Protein AF-A0A521SR29-F1 (afdb_monomer_lite)

Sequence (82 aa):
MTHSPGRRSKKIKECVDASQGDRVVVTRRGRPAAVLVGVEGNDWEDLVLQSSPAFWKLIQERRKQPTISLRELKNRLKRRKG

Radius of gyration: 23.0 Å; chains: 1; bounding box: 44×18×75 Å

Structure (mmCIF, N/CA/C/O backbone):
data_AF-A0A521SR29-F1
#
_entry.id   AF-A0A521SR29-F1
#
loop_
_atom_site.group_PDB
_atom_site.id
_atom_site.type_symbol
_atom_site.label_atom_id
_atom_site.label_alt_id
_atom_site.label_comp_id
_atom_site.label_asym_id
_atom_site.label_entity_id
_atom_site.label_seq_id
_atom_site.pdbx_PDB_ins_code
_atom_site.Cartn_x
_atom_site.Cartn_y
_atom_site.Cartn_z
_atom_site.occupancy
_atom_site.B_iso_or_equiv
_atom_site.auth_seq_id
_atom_site.auth_comp_id
_atom_site.auth_asym_id
_atom_site.auth_atom_id
_atom_site.pdbx_PDB_model_num
ATOM 1 N N . MET A 1 1 ? 16.712 10.430 -45.645 1.00 35.22 1 MET A N 1
ATOM 2 C CA . MET A 1 1 ? 16.701 9.689 -44.363 1.00 35.22 1 MET A CA 1
ATOM 3 C C . MET A 1 1 ? 15.628 10.289 -43.464 1.00 35.22 1 MET A C 1
ATOM 5 O O . MET A 1 1 ? 15.839 11.338 -42.875 1.00 35.22 1 MET A O 1
ATOM 9 N N . THR A 1 2 ? 14.442 9.690 -43.429 1.00 38.41 2 THR A N 1
ATOM 10 C CA . THR A 1 2 ? 13.290 10.197 -42.669 1.00 38.41 2 THR A CA 1
ATOM 11 C C . THR A 1 2 ? 13.429 9.840 -41.188 1.00 38.41 2 THR A C 1
ATOM 13 O O . THR A 1 2 ? 13.352 8.669 -40.816 1.00 38.41 2 THR A O 1
ATOM 16 N N . HIS A 1 3 ? 13.631 10.837 -40.327 1.00 42.91 3 HIS A N 1
ATOM 17 C CA . HIS A 1 3 ? 13.480 10.669 -38.881 1.00 42.91 3 HIS A CA 1
ATOM 18 C C . HIS A 1 3 ? 12.001 10.413 -38.555 1.00 42.91 3 HIS A C 1
ATOM 20 O O . HIS A 1 3 ? 11.162 11.284 -38.748 1.00 42.91 3 HIS A O 1
ATOM 26 N N . SER A 1 4 ? 11.681 9.209 -38.072 1.00 36.50 4 SER A N 1
ATOM 27 C CA . SER A 1 4 ? 10.350 8.857 -37.558 1.00 36.50 4 SER A CA 1
ATOM 28 C C . SER A 1 4 ? 10.285 9.102 -36.043 1.00 36.50 4 SER A C 1
ATOM 30 O O . SER A 1 4 ? 10.936 8.367 -35.290 1.00 36.50 4 SER A O 1
ATOM 32 N N . PRO A 1 5 ? 9.489 10.062 -35.540 1.00 47.66 5 PRO A N 1
ATOM 33 C CA . PRO A 1 5 ? 9.296 10.267 -34.110 1.00 47.66 5 PRO A CA 1
ATOM 34 C C . PRO A 1 5 ? 8.191 9.320 -33.609 1.00 47.66 5 PRO A C 1
ATOM 36 O O . PRO A 1 5 ? 7.076 9.743 -33.343 1.00 47.66 5 PRO A O 1
ATOM 39 N N . GLY A 1 6 ? 8.453 8.007 -33.552 1.00 44.56 6 GLY A N 1
ATOM 40 C CA . GLY A 1 6 ? 7.359 7.020 -33.443 1.00 44.56 6 GLY A CA 1
ATOM 41 C C . GLY A 1 6 ? 7.393 6.009 -32.293 1.00 44.56 6 GLY A C 1
ATOM 42 O O . GLY A 1 6 ? 6.430 5.265 -32.134 1.00 44.56 6 GLY A O 1
ATOM 43 N N . ARG A 1 7 ? 8.473 5.906 -31.502 1.00 45.53 7 ARG A N 1
ATOM 44 C CA . ARG A 1 7 ? 8.678 4.715 -30.639 1.00 45.53 7 ARG A CA 1
ATOM 45 C C . ARG A 1 7 ? 8.612 4.951 -29.125 1.00 45.53 7 ARG A C 1
ATOM 47 O O . ARG A 1 7 ? 8.610 3.982 -28.373 1.00 45.53 7 ARG A O 1
ATOM 54 N N . ARG A 1 8 ? 8.563 6.2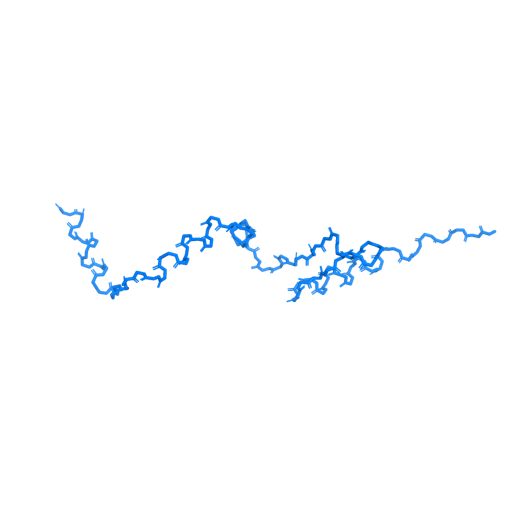05 -28.658 1.00 48.22 8 ARG A N 1
ATOM 55 C CA . ARG A 1 8 ? 8.670 6.523 -27.219 1.00 48.22 8 ARG A CA 1
ATOM 56 C C . ARG A 1 8 ? 7.318 6.643 -26.503 1.00 48.22 8 ARG A C 1
ATOM 58 O O . ARG A 1 8 ? 7.227 6.209 -25.363 1.00 48.22 8 ARG A O 1
ATOM 65 N N . SER A 1 9 ? 6.274 7.163 -27.158 1.00 50.97 9 SER A N 1
ATOM 66 C CA . SER A 1 9 ? 4.968 7.375 -26.506 1.00 50.97 9 SER A CA 1
ATOM 67 C C . SER A 1 9 ? 4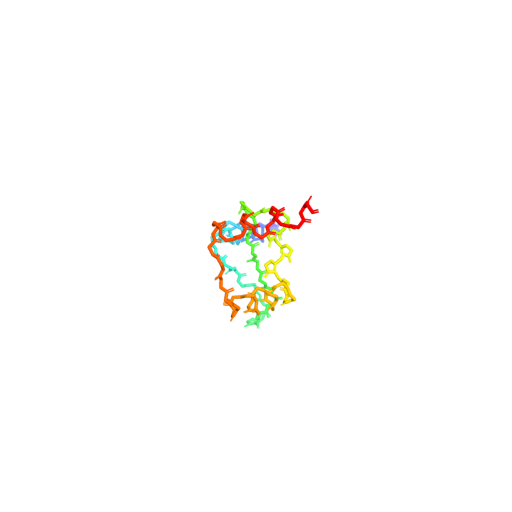.161 6.086 -26.312 1.00 50.97 9 SER A C 1
ATOM 69 O O . SER A 1 9 ? 3.516 5.942 -25.279 1.00 50.97 9 SER A O 1
ATOM 71 N N . LYS A 1 10 ? 4.248 5.118 -27.242 1.00 52.47 10 LYS A N 1
ATOM 72 C CA . LYS A 1 10 ? 3.485 3.852 -27.167 1.00 52.47 10 LYS A CA 1
ATOM 73 C C . LYS A 1 10 ? 3.768 3.053 -25.887 1.00 52.47 10 LYS A C 1
ATOM 75 O O . LYS A 1 10 ? 2.841 2.551 -25.271 1.00 52.47 10 LYS A O 1
ATOM 80 N N . LYS A 1 11 ? 5.026 3.034 -25.433 1.00 78.19 11 LYS A N 1
ATOM 81 C CA . LYS A 1 11 ? 5.427 2.309 -24.216 1.00 78.19 11 LYS A CA 1
ATOM 82 C C . LYS A 1 11 ? 4.993 2.993 -22.918 1.00 78.19 11 LYS A C 1
ATOM 84 O O . LYS A 1 11 ? 4.844 2.321 -21.910 1.00 78.19 11 LYS A O 1
ATOM 89 N N . ILE A 1 12 ? 4.791 4.315 -22.926 1.00 86.00 12 ILE A N 1
ATOM 90 C CA . ILE A 1 12 ? 4.365 5.040 -21.718 1.00 86.00 12 ILE A CA 1
ATOM 91 C C . ILE A 1 12 ? 2.927 4.667 -21.367 1.00 86.00 12 ILE A C 1
ATOM 93 O O . ILE A 1 12 ? 2.656 4.394 -20.204 1.00 86.00 12 ILE A O 1
ATOM 97 N N . LYS A 1 13 ? 2.032 4.599 -22.362 1.00 90.44 13 LYS A N 1
ATOM 98 C CA . LYS A 1 13 ? 0.641 4.188 -22.139 1.00 90.44 13 LYS A CA 1
ATOM 99 C C . LYS A 1 13 ? 0.565 2.785 -21.537 1.00 90.44 13 LYS A C 1
ATOM 101 O O . LYS A 1 13 ? -0.091 2.608 -20.526 1.00 90.44 13 LYS A O 1
ATOM 106 N N . GLU A 1 14 ? 1.297 1.826 -22.099 1.00 91.62 14 GLU A N 1
ATOM 107 C CA . GLU A 1 14 ? 1.354 0.453 -21.575 1.00 91.62 14 GLU A CA 1
ATOM 108 C C . GLU A 1 14 ? 1.852 0.411 -20.123 1.00 91.62 14 GLU A C 1
ATOM 110 O O . GLU A 1 14 ? 1.291 -0.309 -19.303 1.00 91.62 14 GLU A O 1
ATOM 115 N N . CYS A 1 15 ? 2.864 1.214 -19.773 1.00 92.06 15 CYS A N 1
ATOM 116 C CA . CYS A 1 15 ? 3.317 1.327 -18.387 1.00 92.06 15 CYS A CA 1
ATOM 117 C C . CYS A 1 15 ? 2.253 1.942 -17.469 1.00 92.06 15 CYS A C 1
ATOM 119 O O . CYS A 1 15 ? 2.113 1.484 -16.340 1.00 92.06 15 CYS A O 1
ATOM 121 N N . VAL A 1 16 ? 1.518 2.960 -17.930 1.00 94.44 16 VAL A N 1
ATOM 122 C CA . VAL A 1 16 ? 0.437 3.591 -17.156 1.00 94.44 16 VAL A CA 1
ATOM 123 C C . VAL A 1 16 ? -0.723 2.621 -16.948 1.00 94.44 16 VAL A C 1
ATOM 125 O O . VAL A 1 16 ? -1.180 2.488 -15.814 1.00 94.44 16 VAL A O 1
ATOM 128 N N . ASP A 1 17 ? -1.145 1.912 -17.994 1.00 95.00 17 ASP A N 1
ATOM 129 C CA . ASP A 1 17 ? -2.227 0.926 -17.931 1.00 95.00 17 ASP A CA 1
ATOM 130 C C . ASP A 1 17 ? -1.840 -0.231 -16.992 1.00 95.00 17 ASP A C 1
ATOM 132 O O . ASP A 1 17 ? -2.590 -0.571 -16.082 1.00 95.00 17 ASP A O 1
ATOM 136 N N . ALA A 1 18 ? -0.624 -0.776 -17.135 1.00 93.50 18 ALA A N 1
ATOM 137 C CA . ALA A 1 18 ? -0.113 -1.806 -16.229 1.00 93.50 18 ALA A CA 1
ATOM 138 C C . ALA A 1 18 ? -0.014 -1.304 -14.779 1.00 93.50 18 ALA A C 1
ATOM 140 O O . ALA A 1 18 ? -0.279 -2.062 -13.846 1.00 93.50 18 ALA A O 1
ATOM 141 N N . SER A 1 19 ? 0.325 -0.021 -14.588 1.00 94.69 19 SER A N 1
ATOM 142 C CA . SER A 1 19 ? 0.481 0.547 -13.250 1.00 94.69 19 SER A CA 1
ATOM 143 C C . SER A 1 19 ? -0.813 0.624 -12.439 1.00 94.69 19 SER A C 1
ATOM 145 O O . SER A 1 19 ? -0.739 0.692 -11.214 1.00 94.69 19 SER A O 1
ATOM 147 N N . GLN A 1 20 ? -1.983 0.605 -13.099 1.00 95.19 20 GLN A N 1
ATOM 148 C CA . GLN A 1 20 ? -3.282 0.603 -12.410 1.00 95.19 20 GLN A CA 1
ATOM 149 C C . GLN A 1 20 ? -3.539 -0.706 -11.654 1.00 95.19 20 GLN A C 1
ATOM 151 O O . GLN A 1 20 ? -4.230 -0.687 -10.641 1.00 95.19 20 GLN A O 1
ATOM 156 N N . GLY A 1 21 ? -2.971 -1.828 -12.114 1.00 93.12 21 GLY A N 1
ATOM 157 C CA . GLY A 1 21 ? -3.059 -3.119 -11.424 1.00 93.12 21 GLY A CA 1
ATOM 158 C C . GLY A 1 21 ? -1.896 -3.375 -10.464 1.00 93.12 21 GLY A C 1
ATOM 159 O O . GLY A 1 21 ? -2.119 -3.783 -9.328 1.00 93.12 21 GLY A O 1
ATOM 160 N N . ASP A 1 22 ? -0.662 -3.107 -10.907 1.00 90.31 22 ASP A N 1
ATOM 161 C CA . ASP A 1 22 ? 0.565 -3.441 -10.174 1.00 90.31 22 ASP A CA 1
ATOM 162 C C . ASP A 1 22 ? 1.599 -2.311 -10.202 1.00 90.31 22 ASP A C 1
ATOM 164 O O . ASP A 1 22 ? 1.629 -1.477 -11.096 1.00 90.31 22 ASP A O 1
ATOM 168 N N . ARG A 1 23 ? 2.547 -2.299 -9.258 1.00 90.62 23 ARG A N 1
ATOM 169 C CA . ARG A 1 23 ? 3.656 -1.327 -9.295 1.00 90.62 23 ARG A CA 1
ATOM 170 C C . ARG A 1 23 ? 4.609 -1.622 -10.454 1.00 90.62 23 ARG A C 1
ATOM 172 O O . ARG A 1 23 ? 5.168 -2.713 -10.540 1.00 90.62 23 ARG A O 1
ATOM 179 N N . VAL A 1 24 ? 4.906 -0.611 -11.271 1.00 94.31 24 VAL A N 1
ATOM 180 C CA . VAL A 1 24 ? 5.867 -0.724 -12.381 1.00 94.31 24 VAL A CA 1
ATOM 181 C C . VAL A 1 24 ? 7.186 -0.046 -12.008 1.00 94.31 24 VAL A C 1
ATOM 183 O O . VAL A 1 24 ? 7.219 1.145 -11.706 1.00 94.31 24 VAL A O 1
ATOM 186 N N . VAL A 1 25 ? 8.305 -0.776 -12.055 1.00 94.00 25 VAL A N 1
ATOM 187 C CA . VAL A 1 25 ? 9.644 -0.217 -11.788 1.00 94.00 25 VAL A CA 1
ATOM 188 C C . VAL A 1 25 ? 10.271 0.301 -13.080 1.00 94.00 25 VAL A C 1
ATOM 190 O O . VAL A 1 25 ? 10.538 -0.455 -14.013 1.00 94.00 25 VAL A O 1
ATOM 193 N N . VAL A 1 26 ? 10.579 1.596 -13.117 1.00 92.56 26 VAL A N 1
ATOM 194 C CA . VAL A 1 26 ? 11.314 2.223 -14.217 1.00 92.56 26 VAL A CA 1
ATOM 195 C C . VAL A 1 26 ? 12.806 2.133 -13.925 1.00 92.56 26 VAL A C 1
ATOM 197 O O . VAL A 1 26 ? 13.281 2.621 -12.897 1.00 92.56 26 VAL A O 1
ATOM 200 N N . THR A 1 27 ? 13.565 1.534 -14.843 1.00 92.56 27 THR A N 1
ATOM 201 C CA . THR A 1 27 ? 15.024 1.409 -14.726 1.00 92.56 27 THR A CA 1
ATOM 202 C C . THR A 1 27 ? 15.755 2.375 -15.660 1.00 92.56 27 THR A C 1
ATOM 204 O O . THR A 1 27 ? 15.298 2.687 -16.760 1.00 92.56 27 THR A O 1
ATOM 207 N N . ARG A 1 28 ? 16.936 2.841 -15.243 1.00 91.94 28 ARG A N 1
ATOM 208 C CA . ARG A 1 28 ? 17.874 3.619 -16.059 1.00 91.94 28 ARG A CA 1
ATOM 209 C C . ARG A 1 28 ? 19.243 2.951 -15.987 1.00 91.94 28 ARG A C 1
ATOM 211 O O . ARG A 1 28 ? 19.823 2.845 -14.913 1.00 91.94 28 ARG A O 1
ATOM 218 N N . ARG A 1 29 ? 19.762 2.497 -17.137 1.00 93.12 29 ARG A N 1
ATOM 219 C CA . ARG A 1 29 ? 21.029 1.734 -17.230 1.00 93.12 29 ARG A CA 1
ATOM 220 C C . ARG A 1 29 ? 21.043 0.500 -16.307 1.00 93.12 29 ARG A C 1
ATOM 222 O O . ARG A 1 29 ? 22.011 0.266 -15.594 1.00 93.12 29 ARG A O 1
ATOM 229 N N . GLY A 1 30 ? 19.933 -0.242 -16.280 1.00 92.69 30 GLY A N 1
ATOM 230 C CA . GLY A 1 30 ? 19.783 -1.459 -15.472 1.00 92.69 30 GLY A CA 1
ATOM 231 C C . GLY A 1 30 ? 19.575 -1.230 -13.971 1.00 92.69 30 GLY A C 1
ATOM 232 O O . GLY A 1 30 ? 19.456 -2.198 -13.230 1.00 92.69 30 GLY A O 1
ATOM 233 N N . ARG A 1 31 ? 19.509 0.026 -13.504 1.00 94.38 31 ARG A N 1
ATOM 234 C CA . ARG A 1 31 ? 19.276 0.364 -12.091 1.00 94.38 31 ARG A CA 1
ATOM 235 C C . ARG A 1 31 ? 17.878 0.958 -11.892 1.00 94.38 31 ARG A C 1
ATOM 237 O O . ARG A 1 31 ? 17.481 1.773 -12.727 1.00 94.38 31 ARG A O 1
ATOM 244 N N . PRO A 1 32 ? 17.135 0.600 -10.828 1.00 95.56 32 PRO A N 1
ATOM 245 C CA . PRO A 1 32 ? 15.866 1.247 -10.498 1.00 95.56 32 PRO A CA 1
ATOM 246 C C . PRO A 1 32 ? 16.037 2.761 -10.357 1.00 95.56 32 PRO A C 1
ATOM 248 O O . PRO A 1 32 ? 16.977 3.226 -9.716 1.00 95.56 32 PRO A O 1
ATOM 251 N N . ALA A 1 33 ? 15.147 3.520 -10.986 1.00 95.38 33 ALA A N 1
ATOM 252 C CA . ALA A 1 33 ? 15.194 4.980 -11.017 1.00 95.38 33 ALA A CA 1
ATOM 253 C C . ALA A 1 33 ? 13.877 5.619 -10.560 1.00 95.38 33 ALA A C 1
ATOM 255 O O . ALA A 1 33 ? 13.900 6.717 -10.014 1.00 95.38 33 ALA A O 1
ATOM 256 N N . ALA A 1 34 ? 12.745 4.945 -10.774 1.00 93.75 34 ALA A N 1
ATOM 257 C CA . ALA A 1 34 ? 11.440 5.367 -10.280 1.00 93.75 34 ALA A CA 1
ATOM 258 C C . ALA A 1 34 ? 10.493 4.165 -10.153 1.00 93.75 34 ALA A C 1
ATOM 260 O O . ALA A 1 34 ? 10.742 3.102 -10.726 1.00 93.75 34 ALA A O 1
ATOM 261 N N . VAL A 1 35 ? 9.390 4.359 -9.435 1.00 92.44 35 VAL A N 1
ATOM 262 C CA . VAL A 1 35 ? 8.243 3.447 -9.418 1.00 92.44 35 VAL A CA 1
ATOM 263 C C . VAL A 1 35 ? 7.031 4.225 -9.908 1.00 92.44 35 VAL A C 1
ATOM 265 O O . VAL A 1 35 ? 6.783 5.332 -9.435 1.00 92.44 35 VAL A O 1
ATOM 268 N N . LEU A 1 36 ? 6.302 3.655 -10.860 1.00 92.94 36 LEU A N 1
ATOM 269 C CA . LEU A 1 36 ? 5.009 4.150 -11.300 1.00 92.94 36 LEU A CA 1
ATOM 270 C C . LEU A 1 36 ? 3.922 3.377 -10.552 1.00 92.94 36 LEU A C 1
ATOM 272 O O . LEU A 1 36 ? 3.919 2.143 -10.540 1.00 92.94 36 LEU A O 1
ATOM 276 N N . VAL A 1 37 ? 3.035 4.126 -9.908 1.00 91.00 37 VAL A N 1
ATOM 277 C CA . VAL A 1 37 ? 1.893 3.613 -9.154 1.00 91.00 37 VAL A CA 1
ATOM 278 C C . VAL A 1 37 ? 0.652 4.183 -9.819 1.00 91.00 37 VAL A C 1
ATOM 280 O O . VAL A 1 37 ? 0.554 5.400 -9.984 1.00 91.00 37 VAL A O 1
ATOM 283 N N . GLY A 1 38 ? 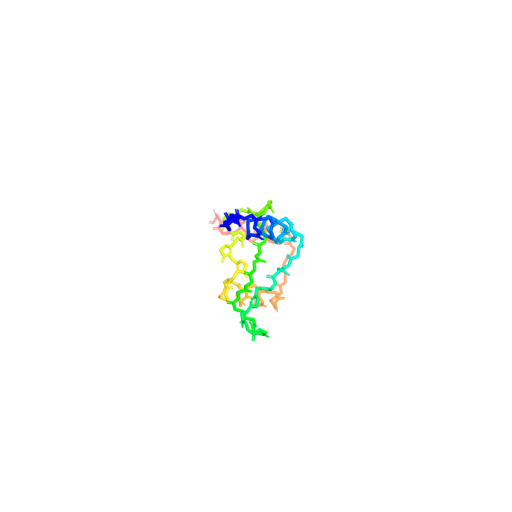-0.249 3.309 -10.254 1.00 92.25 38 GLY A N 1
ATOM 284 C CA . GLY A 1 38 ? -1.553 3.721 -10.736 1.00 92.25 38 GLY A CA 1
ATOM 285 C C . GLY A 1 38 ? -2.410 4.239 -9.592 1.00 92.25 38 GLY A C 1
ATOM 286 O O . GLY A 1 38 ? -2.249 3.840 -8.441 1.00 92.25 38 GLY A O 1
ATOM 287 N N . VAL A 1 39 ? -3.283 5.181 -9.920 1.00 92.31 39 VAL A N 1
ATOM 288 C CA . VAL A 1 39 ? -4.077 5.943 -8.947 1.00 92.31 39 VAL A CA 1
ATOM 289 C C . VAL A 1 39 ? -5.571 5.843 -9.234 1.00 92.31 39 VAL A C 1
ATOM 291 O O . VAL A 1 39 ? -6.375 6.490 -8.572 1.00 92.31 39 VAL A O 1
ATOM 294 N N . GLU A 1 40 ? -5.962 5.046 -10.229 1.00 93.94 40 GLU A N 1
ATOM 295 C CA . GLU A 1 40 ? -7.364 4.798 -10.535 1.00 93.94 40 GLU A CA 1
ATOM 296 C C . GLU A 1 40 ? -8.085 4.228 -9.306 1.00 93.94 40 GLU A C 1
ATOM 298 O O . GLU A 1 40 ? -7.567 3.366 -8.596 1.00 93.94 40 GLU A O 1
ATOM 303 N N . GLY A 1 41 ? -9.260 4.782 -9.002 1.00 91.81 41 GLY A N 1
ATOM 304 C CA . GLY A 1 41 ? -10.050 4.410 -7.826 1.00 91.81 41 GLY A CA 1
ATOM 305 C C . GLY A 1 41 ? -9.508 4.889 -6.473 1.00 91.81 41 GLY A C 1
ATOM 306 O O . GLY A 1 41 ? -10.180 4.653 -5.475 1.00 91.81 41 GLY A O 1
ATOM 307 N N . ASN A 1 42 ? -8.353 5.562 -6.423 1.00 89.50 42 ASN A N 1
ATOM 308 C CA . ASN A 1 42 ? -7.802 6.139 -5.193 1.00 89.50 42 ASN A CA 1
ATOM 309 C C . ASN A 1 42 ? -8.232 7.603 -5.078 1.00 89.50 42 ASN A C 1
ATOM 311 O O . ASN A 1 42 ? -8.234 8.337 -6.072 1.00 89.50 42 ASN A O 1
ATOM 315 N N . ASP A 1 43 ? -8.551 8.047 -3.866 1.00 91.00 43 ASP A N 1
ATOM 316 C CA . ASP A 1 43 ? -8.722 9.470 -3.591 1.00 91.00 43 ASP A CA 1
ATOM 317 C C . ASP A 1 43 ? -7.404 10.129 -3.138 1.00 91.00 43 ASP A C 1
ATOM 319 O O . ASP A 1 43 ? -6.344 9.505 -3.036 1.00 91.00 43 ASP A O 1
ATOM 323 N N . TRP A 1 44 ? -7.440 11.442 -2.908 1.00 88.81 44 TRP A N 1
ATOM 324 C CA . TRP A 1 44 ? -6.254 12.183 -2.476 1.00 88.81 44 TRP A CA 1
ATOM 325 C C . TRP A 1 44 ? -5.732 11.748 -1.107 1.00 88.81 44 TRP A C 1
ATOM 327 O O . TRP A 1 44 ? -4.524 11.818 -0.877 1.00 88.81 44 TRP A O 1
ATOM 337 N N . GLU A 1 45 ? -6.617 11.331 -0.202 1.00 90.38 45 GLU A N 1
ATOM 338 C CA . GLU A 1 45 ? -6.223 10.867 1.122 1.00 90.38 45 GLU A CA 1
ATOM 339 C C . GLU A 1 45 ? -5.429 9.565 0.994 1.00 90.38 45 GLU A C 1
ATOM 341 O O . GLU A 1 45 ? -4.318 9.480 1.527 1.00 90.38 45 GLU A O 1
ATOM 346 N N . ASP A 1 46 ? -5.920 8.612 0.198 1.00 88.19 46 ASP A N 1
ATOM 347 C CA . ASP A 1 46 ? -5.230 7.353 -0.084 1.00 88.19 46 ASP A CA 1
ATOM 348 C C . ASP A 1 46 ? -3.816 7.596 -0.626 1.00 88.19 46 ASP A C 1
ATOM 350 O O . ASP A 1 46 ? -2.836 7.072 -0.087 1.00 88.19 46 ASP A O 1
ATOM 354 N N . LEU A 1 47 ? -3.678 8.453 -1.643 1.00 87.06 47 LEU A N 1
ATOM 355 C CA . LEU A 1 47 ? -2.386 8.730 -2.284 1.00 87.06 47 LEU A CA 1
ATOM 356 C C . LEU A 1 47 ? -1.375 9.373 -1.329 1.00 87.06 47 LEU A C 1
ATOM 358 O O . LEU A 1 47 ? -0.189 9.020 -1.320 1.00 87.06 47 LEU A O 1
ATOM 362 N N . VAL A 1 48 ? -1.833 10.319 -0.509 1.00 88.94 48 VAL A N 1
ATOM 363 C CA . VAL A 1 48 ? -0.973 11.018 0.450 1.00 88.94 48 VAL A CA 1
ATOM 364 C C . VAL A 1 48 ? -0.561 10.081 1.584 1.00 88.94 48 VAL A C 1
ATOM 366 O O . VAL A 1 48 ? 0.609 10.047 1.975 1.00 88.94 48 VAL A O 1
ATOM 369 N N . LEU A 1 49 ? -1.494 9.289 2.113 1.00 91.94 49 LEU A N 1
ATOM 370 C CA . LEU A 1 49 ? -1.240 8.441 3.273 1.00 91.94 49 LEU A CA 1
ATOM 371 C C . LEU A 1 49 ? -0.479 7.161 2.923 1.00 91.94 49 LEU A C 1
ATOM 373 O O . LEU A 1 49 ? 0.345 6.716 3.727 1.00 91.94 49 LEU A O 1
ATOM 377 N N . GLN A 1 50 ? -0.666 6.601 1.723 1.00 87.31 50 GLN A N 1
ATOM 378 C CA . GLN A 1 50 ? 0.016 5.379 1.284 1.00 87.31 50 GLN A CA 1
ATOM 379 C C . GLN A 1 50 ? 1.544 5.512 1.347 1.00 87.31 50 GLN A C 1
ATOM 381 O O . GLN A 1 50 ? 2.236 4.547 1.685 1.00 87.31 50 GLN A O 1
ATOM 386 N N . SER A 1 51 ? 2.068 6.707 1.067 1.00 84.19 51 SER A N 1
ATOM 387 C CA . SER A 1 51 ? 3.503 7.004 1.089 1.00 84.19 51 SER A CA 1
ATOM 388 C C . SER A 1 51 ? 4.012 7.561 2.425 1.00 84.19 51 SER A C 1
ATOM 390 O O . SER A 1 51 ? 5.222 7.704 2.591 1.00 84.19 51 SER A O 1
ATOM 392 N N . SER A 1 52 ? 3.130 7.836 3.396 1.00 93.62 52 SER A N 1
ATOM 393 C CA . SER A 1 52 ? 3.465 8.499 4.663 1.00 93.62 52 SER A CA 1
ATOM 394 C C . SER A 1 52 ? 3.987 7.521 5.729 1.00 93.62 52 SER A C 1
ATOM 396 O O . SER A 1 52 ? 3.211 6.745 6.298 1.00 93.62 52 SER A O 1
ATOM 398 N N . PRO A 1 53 ? 5.280 7.575 6.112 1.00 94.75 53 PRO A N 1
ATOM 399 C CA . PRO A 1 53 ? 5.817 6.686 7.144 1.00 94.75 53 PRO A CA 1
ATOM 400 C C . PRO A 1 53 ? 5.215 6.961 8.526 1.00 94.75 53 PRO A C 1
ATOM 402 O O . PRO A 1 53 ? 5.007 6.040 9.316 1.00 94.75 53 PRO A O 1
ATOM 405 N N . ALA A 1 54 ? 4.912 8.230 8.819 1.00 95.81 54 ALA A N 1
ATOM 406 C CA . ALA A 1 54 ? 4.305 8.636 10.083 1.00 95.81 54 ALA A CA 1
ATOM 407 C C . ALA A 1 54 ? 2.892 8.058 10.241 1.00 95.81 54 ALA A C 1
ATOM 409 O O . ALA A 1 54 ? 2.547 7.572 11.320 1.00 95.81 54 ALA A O 1
ATOM 410 N N . PHE A 1 55 ? 2.104 8.044 9.160 1.00 95.69 55 PHE A N 1
ATOM 411 C CA . PHE A 1 55 ? 0.782 7.424 9.155 1.00 95.69 55 PHE A CA 1
ATOM 412 C C . PHE A 1 55 ? 0.874 5.921 9.435 1.00 95.69 55 PHE A C 1
ATOM 414 O O . PHE A 1 55 ? 0.211 5.411 10.339 1.00 95.69 55 PHE A O 1
ATOM 421 N N . TRP A 1 56 ? 1.766 5.212 8.741 1.00 96.25 56 TRP A N 1
ATOM 422 C CA . TRP A 1 56 ? 1.957 3.781 8.972 1.00 96.25 56 TRP A CA 1
ATOM 423 C C . TRP A 1 56 ? 2.450 3.464 10.385 1.00 96.25 56 TRP A C 1
ATOM 425 O O . TRP A 1 56 ? 1.968 2.502 10.988 1.00 96.25 56 TRP A O 1
ATOM 435 N N . LYS A 1 57 ? 3.339 4.289 10.952 1.00 97.06 57 LYS A N 1
ATOM 436 C CA . LYS A 1 57 ? 3.775 4.158 12.348 1.00 97.06 57 LYS A CA 1
ATOM 437 C C . LYS A 1 57 ? 2.593 4.280 13.315 1.00 97.06 57 LYS A C 1
ATOM 439 O O . LYS A 1 57 ? 2.414 3.403 14.159 1.00 97.06 57 LYS A O 1
ATOM 444 N N . LEU A 1 58 ? 1.746 5.298 13.143 1.00 96.56 58 LEU A N 1
ATOM 445 C CA . LEU A 1 58 ? 0.529 5.486 13.941 1.00 96.56 58 LEU A CA 1
ATOM 446 C C . LEU A 1 58 ? -0.387 4.252 13.869 1.00 96.56 58 LEU A C 1
ATOM 448 O O . LEU A 1 58 ? -0.842 3.753 14.900 1.00 96.56 58 LEU A O 1
ATOM 452 N N . ILE A 1 59 ? -0.652 3.739 12.665 1.00 96.19 59 ILE A N 1
ATOM 453 C CA . ILE A 1 59 ? -1.514 2.565 12.464 1.00 96.19 59 ILE A CA 1
ATOM 454 C C . ILE A 1 59 ? -0.923 1.323 13.141 1.00 96.19 59 ILE A C 1
ATOM 456 O O . ILE A 1 59 ? -1.645 0.589 13.820 1.00 96.19 59 ILE A O 1
ATOM 460 N N . GLN A 1 60 ? 0.383 1.090 13.000 1.00 97.00 60 GLN A N 1
ATOM 461 C CA . GLN A 1 60 ? 1.068 -0.035 13.639 1.00 97.00 60 GLN A CA 1
ATOM 462 C C . GLN A 1 60 ? 1.004 0.043 15.166 1.00 97.00 60 GLN A C 1
ATOM 464 O O . GLN A 1 60 ? 0.733 -0.963 15.819 1.00 97.00 60 GLN A O 1
ATOM 469 N N . GLU A 1 61 ? 1.228 1.223 15.741 1.00 97.31 61 GLU A N 1
ATOM 470 C CA . GLU A 1 61 ? 1.135 1.438 17.186 1.00 97.31 61 GLU A CA 1
ATOM 471 C C . GLU A 1 61 ? -0.293 1.218 17.693 1.00 97.31 61 GLU A C 1
ATOM 473 O O . GLU A 1 61 ? -0.490 0.526 18.691 1.00 97.31 61 GLU A O 1
ATOM 478 N N . ARG A 1 62 ? -1.304 1.731 16.978 1.00 96.12 62 ARG A N 1
ATOM 479 C CA . ARG A 1 62 ? -2.720 1.549 17.330 1.00 96.12 62 ARG A CA 1
ATOM 480 C C . ARG A 1 62 ? -3.160 0.088 17.275 1.00 96.12 62 ARG A C 1
ATOM 482 O O . ARG A 1 62 ? -3.871 -0.344 18.175 1.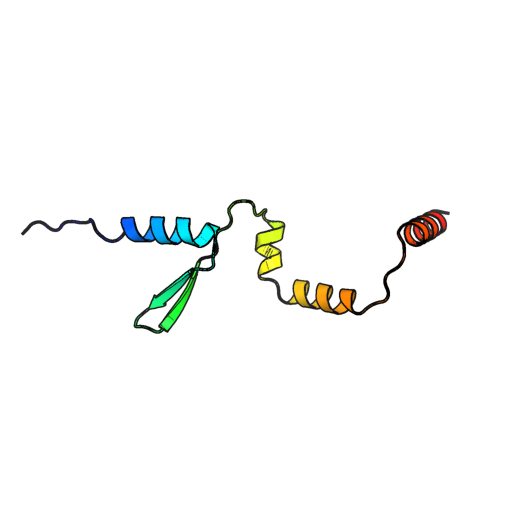00 96.12 62 ARG A O 1
ATOM 489 N N . ARG A 1 63 ? -2.718 -0.683 16.276 1.00 95.62 63 ARG A N 1
ATOM 490 C CA . ARG A 1 63 ? -3.058 -2.115 16.136 1.00 95.62 63 ARG A CA 1
ATOM 491 C C . ARG A 1 63 ? -2.507 -2.993 17.265 1.00 95.62 63 ARG A C 1
ATOM 493 O O . ARG A 1 63 ? -3.009 -4.093 17.457 1.00 95.62 63 ARG A O 1
ATOM 500 N N . LYS A 1 64 ? -1.504 -2.521 18.012 1.00 96.94 64 LYS A N 1
ATOM 501 C CA . LYS A 1 64 ? -0.960 -3.215 19.193 1.00 96.94 64 LYS A CA 1
ATOM 502 C C . LYS A 1 64 ? -1.762 -2.959 20.473 1.00 96.94 64 LYS A C 1
ATOM 504 O O . LYS A 1 64 ? -1.498 -3.597 21.485 1.00 96.94 64 LYS A O 1
ATOM 509 N N . GLN A 1 65 ? -2.693 -2.006 20.459 1.00 95.88 65 GLN A N 1
ATOM 510 C CA . GLN A 1 65 ? -3.479 -1.639 21.634 1.00 95.88 65 GLN A CA 1
ATOM 511 C C . GLN A 1 65 ? -4.752 -2.495 21.742 1.00 95.88 65 GLN A C 1
ATOM 513 O O . GLN A 1 65 ? -5.288 -2.920 20.716 1.00 95.88 65 GLN A O 1
ATOM 518 N N . PRO A 1 66 ? -5.287 -2.714 22.958 1.00 95.19 66 PRO A N 1
ATOM 519 C CA . PRO A 1 66 ? -6.552 -3.418 23.140 1.00 95.19 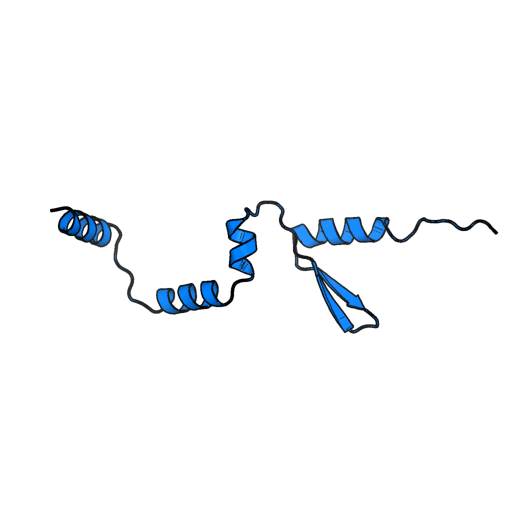66 PRO A CA 1
ATOM 520 C C . PRO A 1 66 ? -7.708 -2.745 22.389 1.00 95.19 66 PRO A C 1
ATOM 522 O O . PRO A 1 66 ? -7.896 -1.527 22.460 1.00 95.19 66 PRO A O 1
ATOM 525 N N . THR A 1 67 ? -8.520 -3.545 21.703 1.00 95.12 67 THR A N 1
ATOM 526 C CA . THR A 1 67 ? -9.746 -3.081 21.046 1.00 95.12 67 THR A CA 1
ATOM 527 C C . THR A 1 67 ? -10.924 -3.106 22.012 1.00 95.12 67 THR A C 1
ATOM 529 O O . THR A 1 67 ? -11.015 -3.993 22.857 1.00 95.12 67 THR A O 1
ATOM 532 N N . ILE A 1 68 ? -11.869 -2.181 21.845 1.00 95.44 68 ILE A N 1
ATOM 533 C CA . ILE A 1 68 ? -13.145 -2.193 22.573 1.00 95.44 68 ILE A CA 1
ATOM 534 C C . ILE A 1 68 ? -14.296 -2.537 21.633 1.00 95.44 68 ILE A C 1
ATOM 536 O O . ILE A 1 68 ? -14.245 -2.247 20.437 1.00 95.44 68 ILE A O 1
ATOM 540 N N . SER A 1 69 ? -15.364 -3.118 22.178 1.00 96.62 69 SER A N 1
ATOM 541 C CA . SER A 1 69 ? -16.580 -3.372 21.399 1.00 96.62 69 SER A CA 1
ATOM 542 C C . SER A 1 69 ? -17.283 -2.066 21.011 1.00 96.62 69 SER A C 1
ATOM 544 O O . SER A 1 69 ? -17.208 -1.059 21.722 1.00 96.62 69 SER A O 1
ATOM 546 N N . LEU A 1 70 ? -18.067 -2.092 19.928 1.00 96.44 70 LEU A N 1
ATOM 547 C CA . LEU A 1 70 ? -18.887 -0.943 19.527 1.00 96.44 70 LEU A CA 1
ATOM 548 C C . LEU A 1 70 ? -19.870 -0.514 20.633 1.00 96.44 70 LEU A C 1
ATOM 550 O O . LEU A 1 70 ? -20.115 0.680 20.817 1.00 96.44 70 LEU A O 1
ATOM 554 N N . ARG A 1 71 ? -20.416 -1.474 21.397 1.00 97.44 71 ARG A N 1
ATOM 555 C CA . ARG A 1 71 ? -21.297 -1.202 22.546 1.00 97.44 71 ARG A CA 1
ATOM 556 C C . ARG A 1 71 ? -20.566 -0.400 23.618 1.00 97.44 71 ARG A C 1
ATOM 558 O O . ARG A 1 71 ? -21.077 0.610 24.097 1.00 97.44 71 ARG A O 1
ATOM 565 N N . GLU A 1 72 ? -19.363 -0.836 23.969 1.00 96.75 72 GLU A N 1
ATOM 566 C CA . GLU A 1 72 ? -18.534 -0.152 24.955 1.00 96.75 72 GLU A CA 1
ATOM 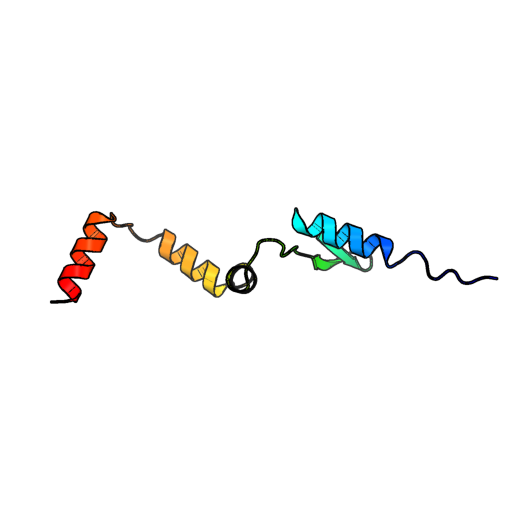567 C C . GLU A 1 72 ? -18.133 1.252 24.485 1.00 96.75 72 GLU A C 1
ATOM 569 O O . GLU A 1 72 ? -18.257 2.209 25.251 1.00 96.75 72 GLU A O 1
ATOM 574 N N . LEU A 1 73 ? -17.741 1.403 23.214 1.00 95.94 73 LEU A N 1
ATOM 575 C CA . LEU A 1 73 ? -17.435 2.705 22.617 1.00 95.94 73 LEU A CA 1
ATOM 576 C C . LEU A 1 73 ? -18.617 3.677 22.751 1.00 95.94 73 LEU A C 1
ATOM 578 O O . LEU A 1 73 ? -18.442 4.794 23.241 1.00 95.94 73 LEU A O 1
ATOM 582 N N . LYS A 1 74 ? -19.829 3.248 22.371 1.00 96.75 74 LYS A N 1
ATOM 583 C CA . LYS A 1 74 ? -21.045 4.072 22.479 1.00 96.75 74 LYS A CA 1
ATOM 584 C C . LYS A 1 74 ? -21.308 4.514 23.921 1.00 96.75 74 LYS A C 1
ATOM 586 O O . LYS A 1 74 ? -21.628 5.680 24.147 1.00 96.75 74 LYS A O 1
ATOM 591 N N . ASN A 1 75 ? -21.126 3.625 24.897 1.00 96.56 75 ASN A N 1
ATOM 592 C CA . ASN A 1 75 ? -21.300 3.958 26.314 1.00 96.56 75 ASN A CA 1
ATOM 593 C C . ASN A 1 75 ? -20.265 4.991 26.794 1.00 96.56 75 ASN A C 1
ATOM 595 O O . ASN A 1 75 ? -20.631 5.963 27.457 1.00 96.56 75 ASN A O 1
ATOM 599 N N . ARG A 1 76 ? -18.989 4.837 26.407 1.00 95.62 76 ARG A N 1
ATOM 600 C CA . ARG A 1 76 ? -17.921 5.800 26.737 1.00 95.62 76 ARG A CA 1
ATOM 601 C C . ARG A 1 76 ? -18.195 7.190 26.152 1.00 95.62 76 ARG A C 1
ATOM 603 O O . ARG A 1 76 ? -17.953 8.184 26.831 1.00 95.62 76 ARG A O 1
ATOM 610 N N . LEU A 1 77 ? -18.703 7.263 24.919 1.00 95.81 77 LEU A N 1
ATOM 611 C CA . LEU A 1 77 ? -19.031 8.532 24.258 1.00 95.81 77 LEU A CA 1
ATOM 612 C C . LEU A 1 77 ? -20.224 9.243 24.906 1.00 95.81 77 LEU A C 1
ATOM 614 O O . LEU A 1 77 ? -20.186 10.462 25.046 1.00 95.81 77 LEU A O 1
ATOM 618 N N . LYS A 1 78 ? -21.250 8.504 25.350 1.00 93.56 78 LYS A N 1
ATOM 619 C CA . LYS A 1 78 ? -22.388 9.079 26.089 1.00 93.56 78 LYS A CA 1
ATOM 620 C C . LYS A 1 78 ? -21.947 9.714 27.409 1.00 93.56 78 LYS A C 1
ATOM 622 O O . LYS A 1 78 ? -22.335 10.838 27.691 1.00 93.56 78 LYS A O 1
ATOM 627 N N . ARG A 1 79 ? -21.071 9.039 28.164 1.00 89.12 79 ARG A N 1
ATOM 628 C CA . ARG A 1 79 ? -20.539 9.537 29.447 1.00 89.12 79 ARG A CA 1
ATOM 629 C C . ARG A 1 79 ? -19.646 10.779 29.313 1.00 89.12 79 ARG A C 1
ATOM 631 O O . ARG A 1 79 ? -19.416 11.454 30.297 1.00 89.12 79 ARG A O 1
ATOM 638 N N . ARG A 1 80 ? -19.101 11.060 28.125 1.00 83.88 80 ARG A N 1
ATOM 639 C CA . ARG A 1 80 ? -18.282 12.259 27.863 1.00 83.88 80 ARG A CA 1
ATOM 640 C C . ARG A 1 80 ? -19.097 13.499 27.488 1.00 83.88 80 ARG A C 1
ATOM 642 O O . ARG A 1 80 ? -18.523 14.577 27.421 1.00 83.88 80 ARG A O 1
ATOM 649 N N . LYS A 1 81 ? -20.379 13.330 27.151 1.00 71.56 81 LYS A N 1
ATOM 650 C CA . LYS A 1 81 ? -21.282 14.415 26.735 1.00 71.56 81 LYS A CA 1
ATOM 651 C C . LYS A 1 81 ? -22.221 14.890 27.852 1.00 71.56 81 LYS A C 1
ATOM 653 O O . LYS A 1 81 ? -22.992 15.809 27.600 1.00 71.56 81 LYS A O 1
ATOM 658 N N . GLY A 1 82 ? -22.189 14.247 29.017 1.00 53.31 82 GLY A N 1
ATOM 659 C CA . GLY A 1 82 ? -22.854 14.695 30.244 1.00 53.31 82 GLY A CA 1
ATOM 660 C C . GLY A 1 82 ? -21.806 15.098 31.262 1.00 53.31 82 GLY A C 1
ATOM 661 O O . GLY A 1 82 ? -22.121 15.990 32.069 1.00 53.31 82 GLY A O 1
#

Secondary structure (DSSP, 8-state):
------SSHHHHHHHHHHHHHSPEEEEETTEEEEEE---TT--HHHHHHHT-HHHHHHHHHHHTSPP--HHHHHHHHHHT--

pLDDT: mean 86.36, std 16.91, range [35.22, 97.44]

Foldseek 3Di:
DDDDPPDPPVVVVVQQVVQAPHWDFDDDPNHTDDIRHHQVPHDPVCVVLVPDPVNVVVVVVVVPDDDDDPVVVVVVVVVVVD